Protein AF-A0A655A4Y6-F1 (afdb_monomer_lite)

InterPro domains:
  IPR002508 N-acetylmuramoyl-L-alanine amidase, catalytic domain [PF01520] (19-71)
  IPR002508 N-acetylmuramoyl-L-alanine amidase, catalytic domain [SM00646] (3-72)

Organism: Mycobacterium tuberculosis (NCBI:txid1773)

Foldseek 3Di:
DLVLCVVLVQAADPPDDDSNDDDDDPDPVVVPDPDDDDDHDSDDCPDPVLVVLVPDPVSVVSSVVSVVVVVVVVVVVVVVVD

Sequence (82 aa):
MRDQLQASGIPKANYIGQDGLYGRSDLAGLNLAQYPSILVELGNMKNPADSALMESAEGRQKYANALVRGVAGFLATQGQAR

pLDDT: mean 96.62, std 7.49, range [52.81, 98.88]

Radius of gyration: 14.07 Å; chains: 1; bounding box: 37×24×32 Å

Secondary structure (DSSP, 8-state):
-HHHHHHTTPPPPSSSSBTTB---S--HHHHT-SS---------TTSHHHHHHHHSHHHHHHHHHHHHHHHHHHHHHHHHT-

Structure (mmCIF, N/CA/C/O backbone):
data_AF-A0A655A4Y6-F1
#
_entry.id   AF-A0A655A4Y6-F1
#
loop_
_atom_site.group_PDB
_atom_site.id
_atom_site.type_symbol
_atom_site.label_atom_id
_atom_site.label_alt_id
_atom_site.label_comp_id
_atom_site.label_asym_id
_atom_site.label_entity_id
_atom_site.label_seq_id
_atom_site.pdbx_PDB_ins_code
_atom_site.Cartn_x
_atom_site.Cartn_y
_atom_site.Cartn_z
_atom_site.occupancy
_atom_site.B_iso_or_equiv
_atom_site.auth_seq_id
_atom_site.auth_comp_id
_atom_site.auth_asym_id
_atom_site.auth_atom_id
_atom_site.pdbx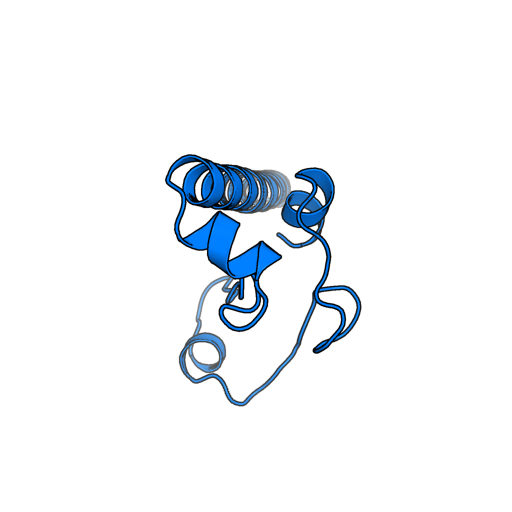_PDB_model_num
ATOM 1 N N . MET A 1 1 ? -7.453 -0.502 1.141 1.00 97.88 1 MET A N 1
ATOM 2 C CA . MET A 1 1 ? -6.075 -0.302 0.631 1.00 97.88 1 MET A CA 1
ATOM 3 C C . MET A 1 1 ? -5.754 -1.198 -0.564 1.00 97.88 1 MET A C 1
ATOM 5 O O . MET A 1 1 ? -5.667 -0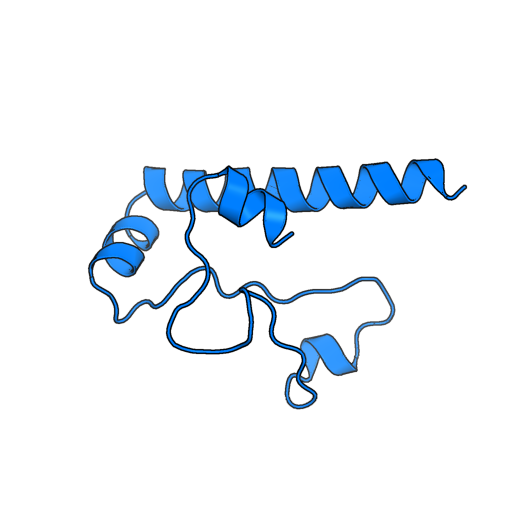.655 -1.656 1.00 97.88 1 MET A O 1
ATOM 9 N N . ARG A 1 2 ? -5.641 -2.530 -0.400 1.00 97.94 2 ARG A N 1
ATOM 10 C CA . ARG A 1 2 ? -5.330 -3.488 -1.489 1.00 97.94 2 ARG A CA 1
ATOM 11 C C . ARG A 1 2 ? -6.082 -3.204 -2.796 1.00 97.94 2 ARG A C 1
ATOM 13 O O . ARG A 1 2 ? -5.448 -3.072 -3.835 1.00 97.94 2 ARG A O 1
ATOM 20 N N . ASP A 1 3 ? -7.403 -3.044 -2.736 1.00 98.19 3 ASP A N 1
ATOM 21 C CA . ASP A 1 3 ? -8.216 -2.838 -3.946 1.00 98.19 3 ASP A CA 1
ATOM 22 C C . ASP A 1 3 ? -7.839 -1.568 -4.713 1.00 98.19 3 ASP A C 1
ATOM 24 O O . ASP A 1 3 ? -7.876 -1.558 -5.937 1.00 98.19 3 ASP A O 1
ATOM 28 N N . GLN A 1 4 ? -7.417 -0.508 -4.016 1.00 98.56 4 GLN A N 1
ATOM 29 C CA . GLN A 1 4 ? -6.983 0.735 -4.657 1.00 98.56 4 GLN A CA 1
ATOM 30 C C . GLN A 1 4 ? -5.578 0.624 -5.261 1.00 98.56 4 GLN A C 1
ATOM 32 O O . GLN A 1 4 ? -5.333 1.224 -6.307 1.00 98.56 4 GLN A O 1
ATOM 37 N N . LEU A 1 5 ? -4.678 -0.173 -4.671 1.00 98.56 5 LEU A N 1
ATOM 38 C CA . LEU A 1 5 ? -3.394 -0.515 -5.298 1.00 98.56 5 LEU A CA 1
ATOM 39 C C . LEU A 1 5 ? -3.632 -1.294 -6.600 1.00 98.56 5 LEU A C 1
ATOM 41 O O . LEU A 1 5 ? -3.153 -0.884 -7.659 1.00 98.56 5 LEU A O 1
ATOM 45 N N . GLN A 1 6 ? -4.471 -2.333 -6.546 1.00 98.25 6 GLN A N 1
ATOM 46 C CA . GLN A 1 6 ? -4.815 -3.145 -7.714 1.00 98.25 6 GLN A CA 1
ATOM 47 C C . GLN A 1 6 ? -5.525 -2.326 -8.803 1.00 98.25 6 GLN A C 1
ATOM 49 O O . GLN A 1 6 ? -5.133 -2.380 -9.966 1.00 98.25 6 GLN A O 1
ATOM 54 N N . ALA A 1 7 ? -6.517 -1.509 -8.438 1.00 98.38 7 ALA A N 1
ATOM 55 C CA . ALA A 1 7 ? -7.212 -0.617 -9.369 1.00 98.38 7 ALA A CA 1
ATOM 56 C C . ALA A 1 7 ? -6.302 0.479 -9.959 1.00 98.38 7 ALA A C 1
ATOM 58 O O . ALA A 1 7 ? -6.651 1.091 -10.964 1.00 98.38 7 ALA A O 1
ATOM 59 N N . SER A 1 8 ? -5.142 0.739 -9.348 1.00 97.88 8 SER A N 1
ATOM 60 C CA . SER A 1 8 ? -4.110 1.646 -9.877 1.00 97.88 8 SER A CA 1
ATOM 61 C C . SER A 1 8 ? -3.060 0.914 -10.731 1.00 97.88 8 SER A C 1
ATOM 63 O O . SER A 1 8 ? -2.034 1.491 -11.102 1.00 97.88 8 SER A O 1
ATOM 65 N N . GLY A 1 9 ? -3.300 -0.363 -11.046 1.00 98.06 9 GLY A N 1
ATOM 66 C CA . GLY A 1 9 ? -2.419 -1.190 -11.865 1.00 98.06 9 GLY A CA 1
ATOM 67 C C . GLY A 1 9 ? -1.120 -1.584 -11.163 1.00 98.06 9 GLY A C 1
ATOM 68 O O . GLY A 1 9 ? -0.118 -1.789 -11.843 1.00 98.06 9 GLY A O 1
ATOM 69 N N . ILE A 1 10 ? -1.107 -1.627 -9.826 1.00 98.25 10 ILE A N 1
ATOM 70 C CA . ILE A 1 10 ? -0.016 -2.216 -9.041 1.00 98.25 10 ILE A CA 1
ATOM 71 C C . ILE A 1 10 ? -0.432 -3.661 -8.726 1.00 98.25 10 ILE A C 1
ATOM 73 O O . ILE A 1 10 ? -1.468 -3.858 -8.080 1.00 98.25 10 ILE A O 1
ATOM 77 N N . PRO A 1 11 ? 0.295 -4.678 -9.219 1.00 97.88 11 PRO A N 1
ATOM 78 C CA . PRO A 1 11 ? -0.104 -6.068 -9.043 1.00 97.88 11 PRO A CA 1
ATOM 79 C C . PRO A 1 11 ? -0.002 -6.502 -7.577 1.00 97.88 11 PRO A C 1
ATOM 81 O O . PRO A 1 11 ? 0.782 -5.971 -6.793 1.00 97.88 11 PRO A O 1
ATOM 84 N N . LYS A 1 12 ? -0.790 -7.516 -7.209 1.00 98.00 12 LYS A N 1
ATOM 85 C CA . LYS A 1 12 ? -0.633 -8.213 -5.925 1.00 98.00 12 LYS A CA 1
ATOM 86 C C . LYS A 1 12 ? 0.714 -8.946 -5.919 1.00 98.00 12 LYS A C 1
ATOM 88 O O . LYS A 1 12 ? 1.125 -9.461 -6.959 1.00 98.00 12 LYS A O 1
ATOM 93 N N . ALA A 1 13 ? 1.356 -9.047 -4.756 1.00 98.31 13 ALA A N 1
ATOM 94 C CA . ALA A 1 13 ? 2.571 -9.844 -4.614 1.00 98.31 13 ALA A CA 1
ATOM 95 C C . ALA A 1 13 ? 2.314 -11.305 -5.031 1.00 98.31 13 ALA A C 1
ATOM 97 O O . ALA A 1 13 ? 1.304 -11.897 -4.652 1.00 98.31 13 ALA A O 1
ATOM 98 N N . ASN A 1 14 ? 3.239 -11.882 -5.799 1.00 97.94 14 ASN A N 1
ATOM 99 C CA . ASN A 1 14 ? 3.194 -13.276 -6.255 1.00 97.94 14 ASN A CA 1
ATOM 100 C C . ASN A 1 14 ? 4.133 -14.200 -5.455 1.00 97.94 14 ASN A C 1
ATOM 102 O O . ASN A 1 14 ? 4.368 -15.332 -5.865 1.00 97.94 14 ASN A O 1
ATOM 106 N N . TYR A 1 15 ? 4.689 -13.709 -4.342 1.00 98.19 15 TYR A N 1
ATOM 107 C CA . TYR A 1 15 ? 5.731 -14.394 -3.568 1.00 98.19 15 TYR A CA 1
ATOM 108 C C . TYR A 1 15 ? 5.470 -14.445 -2.053 1.00 98.19 15 TYR A C 1
ATOM 110 O O . TYR A 1 15 ? 6.196 -15.138 -1.345 1.00 98.19 15 TYR A O 1
ATOM 118 N N . ILE A 1 16 ? 4.480 -13.713 -1.527 1.00 98.38 16 ILE A N 1
ATOM 119 C CA . ILE A 1 16 ? 4.139 -13.715 -0.096 1.00 98.38 16 ILE A CA 1
ATOM 120 C C . ILE A 1 16 ? 2.689 -13.273 0.136 1.00 98.38 16 ILE A C 1
ATOM 122 O O . ILE A 1 16 ? 2.155 -12.448 -0.609 1.00 98.38 16 ILE A O 1
ATOM 126 N N . GLY A 1 17 ? 2.080 -13.792 1.205 1.00 98.00 17 GLY A N 1
ATOM 127 C CA . GLY A 1 17 ? 0.694 -13.510 1.572 1.00 98.00 17 GLY A CA 1
ATOM 128 C C . GLY A 1 17 ? -0.319 -14.213 0.667 1.00 98.00 17 GLY A C 1
ATOM 129 O O . GLY A 1 17 ? 0.033 -15.058 -0.152 1.00 98.00 17 GLY A O 1
ATOM 130 N N . GLN A 1 18 ? -1.590 -13.849 0.826 1.00 98.31 18 GLN A N 1
ATOM 131 C CA . GLN A 1 18 ? -2.699 -14.353 0.021 1.00 98.31 18 GLN A CA 1
ATOM 132 C C . GLN A 1 18 ? -3.478 -13.164 -0.535 1.00 98.31 18 GLN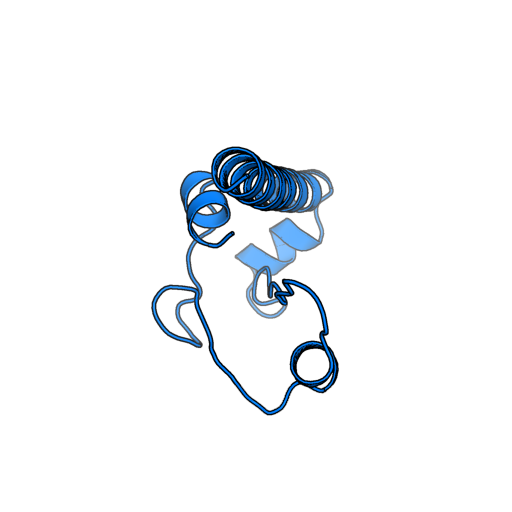 A C 1
ATOM 134 O O . GLN A 1 18 ? -3.926 -12.294 0.209 1.00 98.31 18 GLN A O 1
ATOM 139 N N . ASP A 1 19 ? -3.619 -13.100 -1.858 1.00 97.00 19 ASP A N 1
ATOM 140 C CA . ASP A 1 19 ? -4.375 -12.044 -2.540 1.00 97.00 19 ASP A CA 1
ATOM 141 C C . ASP A 1 19 ? -3.984 -10.609 -2.139 1.00 97.00 19 ASP A C 1
ATOM 143 O O . ASP A 1 19 ? -4.828 -9.715 -2.043 1.00 97.00 19 ASP A O 1
ATOM 147 N N . GLY A 1 20 ? -2.683 -10.367 -1.961 1.00 97.44 20 GLY A N 1
ATOM 148 C CA . GLY A 1 20 ? -2.154 -9.050 -1.596 1.00 97.44 20 GLY A CA 1
ATOM 149 C C . GLY A 1 20 ? -2.471 -8.630 -0.157 1.00 97.44 20 GLY A C 1
ATOM 150 O O . GLY A 1 20 ? -2.360 -7.449 0.166 1.00 97.44 20 GLY A O 1
ATOM 151 N N . LEU A 1 21 ? -2.883 -9.572 0.697 1.00 98.62 21 LEU A N 1
ATOM 152 C CA . LEU A 1 21 ? -3.086 -9.386 2.131 1.00 98.62 21 LEU A CA 1
ATOM 153 C C . LEU A 1 21 ? -2.221 -10.372 2.913 1.00 98.62 21 LEU A C 1
ATOM 155 O O . LEU A 1 21 ? -2.053 -11.528 2.523 1.00 98.62 21 LEU A O 1
ATOM 159 N N . TYR A 1 22 ? -1.679 -9.913 4.040 1.00 98.62 22 TYR A N 1
ATOM 160 C CA . TYR A 1 22 ? -0.846 -10.752 4.889 1.00 98.62 22 TYR A CA 1
ATOM 161 C C . TYR A 1 22 ? -1.058 -10.432 6.372 1.00 98.62 22 TYR A C 1
ATOM 163 O O . TYR A 1 22 ? -0.469 -9.499 6.914 1.00 98.62 22 TYR A O 1
ATOM 171 N N . GLY A 1 23 ? -1.946 -11.197 7.013 1.00 98.12 23 GLY A N 1
ATOM 172 C CA . GLY A 1 23 ? -2.150 -11.151 8.461 1.00 98.12 23 GLY A CA 1
ATOM 173 C C . GLY A 1 23 ? -0.999 -11.848 9.184 1.00 98.12 23 GLY A C 1
ATOM 174 O O . GLY A 1 23 ? -0.626 -12.959 8.815 1.00 98.12 23 GLY A O 1
ATOM 175 N N . ARG A 1 24 ? -0.420 -11.186 10.187 1.00 98.19 24 ARG A N 1
ATOM 176 C CA . ARG A 1 24 ? 0.791 -11.637 10.883 1.00 98.19 24 ARG A CA 1
ATOM 177 C C . ARG A 1 24 ? 0.901 -10.995 12.266 1.00 98.19 24 ARG A C 1
ATOM 179 O O . ARG A 1 24 ? 0.365 -9.912 12.476 1.00 98.19 24 ARG A O 1
ATOM 186 N N . SER A 1 25 ? 1.582 -11.665 13.193 1.00 98.38 25 SER A N 1
ATOM 187 C CA . SER A 1 25 ? 1.659 -11.290 14.618 1.00 98.38 25 SER A CA 1
ATOM 188 C C . SER A 1 25 ? 3.070 -10.917 15.085 1.00 98.38 25 SER A C 1
ATOM 190 O O . SER A 1 25 ? 3.314 -10.753 16.278 1.00 98.38 25 SER A O 1
ATOM 192 N N . ASP A 1 26 ? 4.022 -10.814 14.164 1.00 98.50 26 ASP A N 1
ATOM 193 C CA . ASP A 1 26 ? 5.448 -10.607 14.429 1.00 98.50 26 ASP A CA 1
ATOM 194 C C . ASP A 1 26 ? 5.906 -9.150 14.217 1.00 98.50 26 ASP A C 1
ATOM 196 O O . ASP A 1 26 ? 7.081 -8.836 14.386 1.00 98.50 26 ASP A O 1
ATOM 200 N N . LEU A 1 27 ? 4.989 -8.236 13.879 1.00 98.56 27 LEU A N 1
ATOM 201 C CA . LEU A 1 27 ? 5.285 -6.819 13.660 1.00 98.56 27 LEU A CA 1
ATOM 202 C C . LEU A 1 27 ? 4.850 -5.973 14.860 1.00 98.56 27 LEU A C 1
ATOM 204 O O . LEU A 1 27 ? 3.675 -5.632 14.995 1.00 98.56 27 LEU A O 1
ATOM 208 N N . ALA A 1 28 ? 5.810 -5.561 15.692 1.00 98.56 28 ALA A N 1
ATOM 209 C CA . ALA A 1 28 ? 5.549 -4.760 16.894 1.00 98.56 28 ALA A CA 1
ATOM 210 C C . ALA A 1 28 ? 4.712 -3.494 16.617 1.00 98.56 28 ALA A C 1
ATOM 212 O O . ALA A 1 28 ? 3.800 -3.182 17.378 1.00 98.56 28 ALA A O 1
ATOM 213 N N . GLY A 1 29 ? 4.972 -2.803 15.500 1.00 98.19 29 GLY A N 1
ATOM 214 C CA . GLY A 1 29 ? 4.229 -1.597 15.115 1.00 98.19 29 GLY A CA 1
ATOM 215 C C . GLY A 1 29 ? 2.740 -1.836 14.835 1.00 98.19 29 GLY A C 1
ATOM 216 O O . GLY A 1 29 ? 1.930 -0.949 15.087 1.00 98.19 29 GLY A O 1
ATOM 217 N N . LEU A 1 30 ? 2.365 -3.029 14.358 1.00 98.44 30 LEU A N 1
ATOM 218 C CA . LEU A 1 30 ? 0.958 -3.404 14.186 1.00 98.44 30 LEU A CA 1
ATOM 219 C C . LEU A 1 30 ? 0.366 -3.949 15.486 1.00 98.44 30 LEU A C 1
ATOM 221 O O . LEU A 1 30 ? -0.753 -3.589 15.838 1.00 98.44 30 LEU A O 1
ATOM 225 N N . ASN A 1 31 ? 1.130 -4.753 16.230 1.00 98.56 31 ASN A N 1
ATOM 226 C CA . ASN A 1 31 ? 0.682 -5.349 17.491 1.00 98.56 31 ASN A CA 1
ATOM 227 C C . ASN A 1 31 ? 0.301 -4.299 18.550 1.00 98.56 31 ASN A C 1
ATOM 229 O O . ASN A 1 31 ? -0.560 -4.558 19.384 1.00 98.56 31 ASN A O 1
ATOM 233 N N . LEU A 1 32 ? 0.945 -3.128 18.531 1.00 98.50 32 LEU A N 1
ATOM 234 C CA . LEU A 1 32 ? 0.719 -2.048 19.498 1.00 98.50 32 LEU A CA 1
ATOM 235 C C . LEU A 1 32 ? -0.270 -0.972 19.012 1.00 98.50 32 LEU A C 1
ATOM 237 O O . LEU A 1 32 ? -0.496 0.013 19.717 1.00 98.50 32 LEU A O 1
ATOM 241 N N . ALA A 1 33 ? -0.849 -1.113 17.817 1.00 98.44 33 ALA A N 1
ATOM 242 C CA . ALA A 1 33 ? -1.742 -0.103 17.262 1.00 98.44 33 ALA A CA 1
ATOM 243 C C . ALA A 1 33 ? -3.077 -0.035 18.033 1.00 98.44 33 ALA A C 1
ATOM 245 O O . ALA A 1 33 ? -3.796 -1.023 18.141 1.00 98.44 33 ALA A O 1
ATOM 246 N N . GLN A 1 34 ? -3.437 1.156 18.525 1.00 98.50 34 GLN A N 1
ATOM 247 C CA . GLN A 1 34 ? -4.725 1.421 19.199 1.00 98.50 34 GLN A CA 1
ATOM 248 C C . GLN A 1 34 ? -5.800 1.997 18.256 1.00 98.50 34 GLN A C 1
ATOM 250 O O . GLN A 1 34 ? -6.935 2.233 18.661 1.00 98.50 34 GLN A O 1
ATOM 255 N N . TYR A 1 35 ? -5.442 2.225 16.992 1.00 97.50 35 TYR A N 1
ATOM 256 C CA . TYR A 1 35 ? -6.293 2.774 15.935 1.00 97.50 35 TYR A CA 1
ATOM 257 C C . TYR A 1 35 ? -6.144 1.921 14.664 1.00 97.50 35 TYR A C 1
ATOM 259 O O . TYR A 1 35 ? -5.167 1.170 14.568 1.00 97.50 35 TYR A O 1
ATOM 267 N N . PRO A 1 36 ? -7.057 2.025 13.673 1.00 97.88 36 PRO A N 1
ATOM 268 C CA . PRO A 1 36 ? -6.918 1.308 12.407 1.00 97.88 36 PRO A CA 1
ATOM 269 C C . PRO A 1 36 ? -5.540 1.537 11.777 1.00 97.88 36 PRO A C 1
ATOM 271 O O . PRO A 1 36 ? -5.161 2.671 11.488 1.00 97.88 36 PRO A O 1
ATOM 274 N N . SER A 1 37 ? -4.791 0.453 11.581 1.00 98.25 37 SER A N 1
ATOM 275 C CA . SER A 1 37 ? -3.402 0.493 11.125 1.00 98.25 37 SER A CA 1
ATOM 276 C C . SER A 1 37 ? -3.127 -0.631 10.134 1.00 98.25 37 SER A C 1
ATOM 278 O O . SER A 1 37 ? -3.650 -1.738 10.265 1.00 98.25 37 SER A O 1
ATOM 280 N N . ILE A 1 38 ? -2.305 -0.329 9.132 1.00 98.69 38 ILE A N 1
ATOM 281 C CA . ILE A 1 38 ? -1.797 -1.275 8.140 1.00 98.69 38 ILE A CA 1
ATOM 282 C C . ILE A 1 38 ? -0.335 -0.945 7.841 1.00 98.69 38 ILE A C 1
ATOM 284 O O . ILE A 1 38 ? 0.068 0.215 7.896 1.00 98.69 38 ILE A O 1
ATOM 288 N N . LEU A 1 39 ? 0.438 -1.958 7.457 1.00 98.75 39 LEU A N 1
ATOM 289 C CA . LEU A 1 39 ? 1.747 -1.789 6.833 1.00 98.75 39 LEU A CA 1
ATOM 290 C C . LEU A 1 39 ? 1.618 -2.196 5.366 1.00 98.75 39 LEU A C 1
ATOM 292 O O . LEU A 1 39 ? 1.056 -3.250 5.066 1.00 98.75 39 LEU A O 1
ATOM 296 N N . VAL A 1 40 ? 2.105 -1.354 4.454 1.00 98.69 40 VAL A N 1
ATOM 297 C CA . VAL A 1 40 ? 2.049 -1.616 3.012 1.00 98.69 40 VAL A CA 1
ATOM 298 C C . VAL A 1 40 ? 3.460 -1.830 2.483 1.00 98.69 40 VAL A C 1
ATOM 300 O O . VAL A 1 40 ? 4.222 -0.878 2.351 1.00 98.69 40 VAL A O 1
ATOM 303 N N . GLU A 1 41 ? 3.776 -3.074 2.138 1.00 98.62 41 GLU A N 1
ATOM 304 C CA . GLU A 1 41 ? 4.944 -3.398 1.318 1.00 98.62 41 GLU A CA 1
ATOM 305 C C . GLU A 1 41 ? 4.580 -3.147 -0.151 1.00 98.62 41 GLU A C 1
ATOM 307 O O . GLU A 1 41 ? 3.736 -3.845 -0.715 1.00 98.62 41 GLU A O 1
ATOM 312 N N . LEU A 1 42 ? 5.155 -2.105 -0.760 1.00 98.62 42 LEU A N 1
ATOM 313 C CA . LEU A 1 42 ? 4.757 -1.630 -2.096 1.00 98.62 42 LEU A CA 1
ATOM 314 C C . LEU A 1 42 ? 5.310 -2.469 -3.257 1.00 98.62 42 LEU A C 1
ATOM 316 O O . LEU A 1 42 ? 4.839 -2.323 -4.381 1.00 98.62 42 LEU A O 1
ATOM 320 N N . GLY A 1 43 ? 6.297 -3.323 -2.996 1.00 98.44 43 GLY A N 1
ATOM 321 C CA . GLY A 1 43 ? 6.916 -4.194 -3.988 1.00 98.44 43 GLY A CA 1
ATOM 322 C C . GLY A 1 43 ? 8.212 -4.803 -3.466 1.00 98.44 43 GLY A C 1
ATOM 323 O O . GLY A 1 43 ? 8.594 -4.606 -2.311 1.00 98.44 43 GLY A O 1
ATOM 324 N N . ASN A 1 44 ? 8.907 -5.532 -4.327 1.00 98.75 44 ASN A N 1
ATOM 325 C CA . ASN A 1 44 ? 10.172 -6.173 -4.011 1.00 98.75 44 ASN A CA 1
ATOM 326 C C . ASN A 1 44 ? 11.342 -5.378 -4.602 1.00 98.75 44 ASN A C 1
ATOM 328 O O . ASN A 1 44 ? 11.593 -5.451 -5.798 1.00 98.75 44 ASN A O 1
ATOM 332 N N . MET A 1 45 ? 12.146 -4.710 -3.773 1.00 98.56 45 MET A N 1
ATOM 333 C CA . MET A 1 45 ? 13.331 -3.969 -4.247 1.00 98.56 45 MET A CA 1
ATOM 334 C C . MET A 1 45 ? 14.398 -4.843 -4.936 1.00 98.56 45 MET A C 1
ATOM 336 O O . MET A 1 45 ? 15.328 -4.314 -5.537 1.00 98.56 45 MET A O 1
ATOM 340 N N . LYS A 1 46 ? 14.314 -6.176 -4.833 1.00 98.50 46 LYS A N 1
ATOM 341 C CA . LYS A 1 46 ? 15.175 -7.117 -5.572 1.00 98.50 46 LYS A CA 1
ATOM 342 C C . LYS A 1 46 ? 14.602 -7.506 -6.937 1.00 98.50 46 LYS A C 1
ATOM 344 O O . LYS A 1 46 ? 15.302 -8.136 -7.724 1.00 98.50 46 LYS A O 1
ATOM 349 N N . ASN A 1 47 ? 13.345 -7.169 -7.215 1.00 98.69 47 ASN A N 1
ATOM 350 C CA . ASN A 1 47 ? 12.733 -7.346 -8.521 1.00 98.69 47 ASN A CA 1
ATOM 351 C C . ASN A 1 47 ? 13.054 -6.123 -9.407 1.00 98.69 47 ASN A C 1
ATOM 353 O O . ASN A 1 47 ? 12.743 -5.006 -8.999 1.00 98.69 47 ASN A O 1
ATOM 357 N N . PRO A 1 48 ? 13.616 -6.308 -10.619 1.00 98.56 48 PRO A N 1
ATOM 358 C CA . PRO A 1 48 ? 14.006 -5.188 -11.479 1.00 98.56 48 PRO A CA 1
ATOM 359 C C . PRO A 1 48 ? 12.864 -4.247 -11.893 1.00 98.56 48 PRO A C 1
ATOM 361 O O . PRO A 1 48 ? 13.095 -3.058 -12.090 1.00 98.56 48 PRO A O 1
ATOM 364 N N . ALA A 1 49 ? 11.637 -4.756 -12.050 1.00 98.12 49 ALA A N 1
ATOM 365 C CA . ALA A 1 49 ? 10.496 -3.927 -12.437 1.00 98.12 49 ALA A CA 1
ATOM 366 C C . ALA A 1 49 ? 10.030 -3.049 -11.267 1.00 98.12 49 ALA A C 1
ATOM 368 O O . ALA A 1 49 ? 9.808 -1.848 -11.438 1.00 98.12 49 ALA A O 1
ATOM 369 N N . ASP A 1 50 ? 9.936 -3.632 -10.072 1.00 98.62 50 ASP A N 1
ATOM 370 C CA . ASP A 1 50 ? 9.559 -2.897 -8.865 1.00 98.62 50 ASP A CA 1
ATOM 371 C C . ASP A 1 50 ? 10.639 -1.879 -8.480 1.00 98.62 50 ASP A C 1
ATOM 373 O O . ASP A 1 50 ? 10.308 -0.730 -8.181 1.00 98.62 50 ASP A O 1
ATOM 377 N N . SER A 1 51 ? 11.923 -2.261 -8.532 1.00 98.62 51 SER A N 1
ATOM 378 C CA . SER A 1 51 ? 13.036 -1.365 -8.198 1.00 98.62 51 SER A CA 1
ATOM 379 C C . SER A 1 51 ? 13.099 -0.168 -9.146 1.00 98.62 51 SER A C 1
ATOM 381 O O . SER A 1 51 ? 13.180 0.964 -8.675 1.00 98.62 51 SER A O 1
ATOM 383 N N . ALA A 1 52 ? 12.946 -0.382 -10.459 1.00 98.62 52 ALA A N 1
ATOM 384 C CA . ALA A 1 52 ? 12.904 0.704 -11.439 1.00 98.62 52 ALA A CA 1
ATOM 385 C C . ALA A 1 52 ? 11.768 1.703 -11.144 1.00 98.62 52 ALA A C 1
ATOM 387 O O . ALA A 1 52 ? 11.968 2.919 -11.196 1.00 98.62 52 ALA A O 1
ATOM 388 N N . LEU A 1 53 ? 10.582 1.209 -10.764 1.00 98.31 53 LEU A N 1
ATOM 389 C CA . LEU A 1 53 ? 9.479 2.076 -10.342 1.00 98.31 53 LEU A CA 1
ATOM 390 C C . LEU A 1 53 ? 9.807 2.831 -9.046 1.00 98.31 53 LEU A C 1
ATOM 392 O O . LEU A 1 53 ? 9.550 4.032 -8.969 1.00 98.31 53 LEU A O 1
ATOM 396 N N . MET A 1 54 ? 10.382 2.169 -8.042 1.00 98.69 54 MET A N 1
ATOM 397 C CA . MET A 1 54 ? 10.733 2.794 -6.757 1.00 98.69 54 MET A CA 1
ATOM 398 C C . MET A 1 54 ? 11.839 3.858 -6.886 1.00 98.69 54 MET A C 1
ATOM 400 O O . MET A 1 54 ? 11.826 4.863 -6.166 1.00 98.69 54 MET A O 1
ATOM 404 N N . GLU A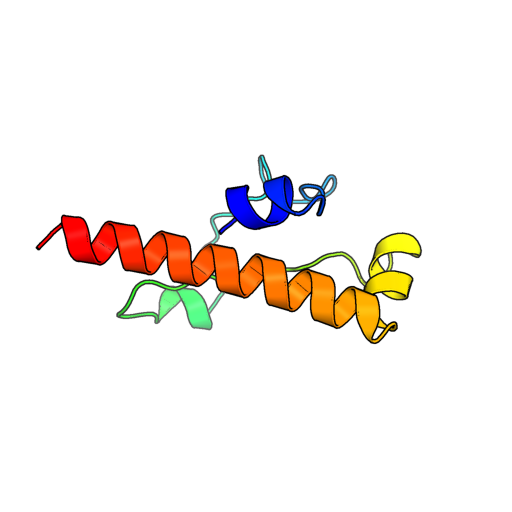 1 55 ? 12.774 3.676 -7.815 1.00 98.69 55 GLU A N 1
ATOM 405 C CA . GLU A 1 55 ? 13.882 4.603 -8.074 1.00 98.69 55 GLU A CA 1
ATOM 406 C C . GLU A 1 55 ? 13.454 5.823 -8.906 1.00 98.69 55 GLU A C 1
ATOM 408 O O . GLU A 1 55 ? 13.987 6.921 -8.717 1.00 98.69 55 GLU A O 1
ATOM 413 N N . SER A 1 56 ? 12.427 5.685 -9.748 1.00 98.81 56 SER A N 1
ATOM 414 C CA . SER A 1 56 ? 11.865 6.797 -10.529 1.00 98.81 56 SER A CA 1
ATOM 415 C C . SER A 1 56 ? 10.976 7.736 -9.699 1.00 98.81 56 SER A C 1
ATOM 417 O O . SER A 1 56 ? 10.274 7.315 -8.775 1.00 98.81 56 SER A O 1
ATOM 419 N N . ALA A 1 57 ? 10.964 9.027 -10.040 1.00 98.81 57 ALA A N 1
ATOM 420 C CA . ALA A 1 57 ? 10.068 9.993 -9.399 1.00 98.81 57 ALA A CA 1
ATOM 421 C C . ALA A 1 57 ? 8.597 9.689 -9.726 1.00 98.81 57 ALA A C 1
ATOM 423 O O . ALA A 1 57 ? 7.735 9.710 -8.846 1.00 98.81 57 ALA A O 1
ATOM 424 N N . GLU A 1 58 ? 8.324 9.331 -10.977 1.00 98.69 58 GLU A N 1
ATOM 425 C CA . GLU A 1 58 ? 6.998 9.019 -11.499 1.00 98.69 58 GLU A CA 1
ATOM 426 C C . GLU A 1 58 ? 6.431 7.748 -10.858 1.00 98.69 58 GLU A C 1
ATOM 428 O O . GLU A 1 58 ? 5.257 7.710 -10.485 1.00 98.69 58 GLU A O 1
ATOM 433 N N . GLY A 1 59 ? 7.257 6.714 -10.670 1.00 98.62 59 GLY A N 1
ATOM 434 C CA . GLY A 1 59 ? 6.847 5.481 -10.003 1.00 98.62 59 GLY A CA 1
ATOM 435 C C . GLY A 1 59 ? 6.559 5.692 -8.516 1.00 98.62 59 GLY A C 1
ATOM 436 O O . GLY A 1 59 ? 5.517 5.243 -8.031 1.00 98.62 59 GLY A O 1
ATOM 437 N N . ARG A 1 60 ? 7.381 6.477 -7.801 1.00 98.88 60 ARG A N 1
ATOM 438 C CA . ARG A 1 60 ? 7.058 6.899 -6.423 1.00 98.88 60 ARG A CA 1
ATOM 439 C C . ARG A 1 60 ? 5.743 7.672 -6.353 1.00 98.88 60 ARG A C 1
ATOM 441 O O . ARG A 1 60 ? 4.926 7.392 -5.474 1.00 98.88 60 ARG A O 1
ATOM 448 N N . GLN A 1 61 ? 5.491 8.579 -7.299 1.00 98.88 61 GLN A N 1
ATOM 449 C CA . GLN A 1 61 ? 4.225 9.312 -7.356 1.00 98.88 61 GLN A CA 1
ATOM 450 C C . GLN A 1 61 ? 3.036 8.387 -7.656 1.00 98.88 61 GLN A C 1
ATOM 452 O O . GLN A 1 61 ? 1.967 8.545 -7.064 1.00 98.88 61 GLN A O 1
ATOM 457 N N . LYS A 1 62 ? 3.211 7.380 -8.521 1.00 98.69 62 LYS A N 1
ATOM 458 C CA . LYS A 1 62 ? 2.190 6.355 -8.785 1.00 98.69 62 LYS A CA 1
ATOM 459 C C . LYS A 1 62 ? 1.817 5.590 -7.512 1.00 98.69 62 LYS A C 1
ATOM 461 O O . LYS A 1 62 ? 0.624 5.450 -7.231 1.00 98.69 62 LYS A O 1
ATOM 466 N N . TYR A 1 63 ? 2.79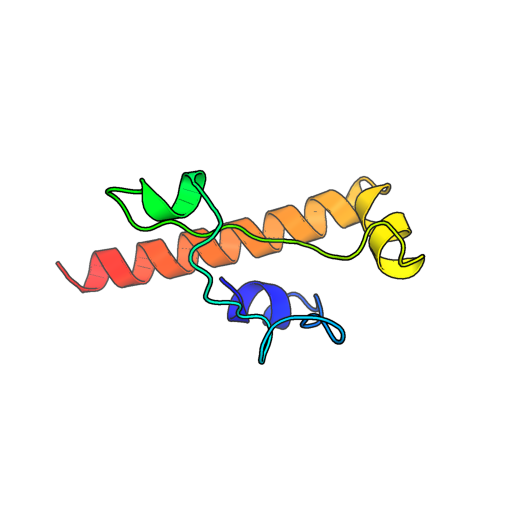9 5.144 -6.726 1.00 98.88 63 TYR A N 1
ATOM 467 C CA . TYR A 1 63 ? 2.539 4.491 -5.439 1.00 98.88 63 TYR A CA 1
ATOM 468 C C . TYR A 1 63 ? 1.809 5.423 -4.465 1.00 98.88 63 TYR A C 1
ATOM 470 O O . TYR A 1 63 ? 0.793 5.033 -3.888 1.00 98.88 63 TYR A O 1
ATOM 478 N N . ALA A 1 64 ? 2.272 6.669 -4.331 1.00 98.88 64 ALA A N 1
ATOM 479 C CA . ALA A 1 64 ? 1.658 7.660 -3.449 1.00 98.88 64 ALA A CA 1
ATOM 480 C C . ALA A 1 64 ? 0.187 7.925 -3.809 1.00 98.88 64 ALA A C 1
ATOM 482 O O . ALA A 1 64 ? -0.680 7.892 -2.936 1.00 98.88 64 ALA A O 1
ATOM 483 N N . ASN A 1 65 ? -0.123 8.102 -5.097 1.00 98.81 65 ASN A N 1
ATOM 484 C CA . ASN A 1 65 ? -1.494 8.312 -5.565 1.00 98.81 65 ASN A CA 1
ATOM 485 C C . ASN A 1 65 ? -2.407 7.132 -5.196 1.00 98.81 65 ASN A C 1
ATOM 487 O O . ASN A 1 65 ? -3.527 7.335 -4.723 1.00 98.81 65 ASN A O 1
ATOM 491 N N . ALA A 1 66 ? -1.934 5.896 -5.371 1.00 98.75 66 ALA A N 1
ATOM 492 C CA . ALA A 1 66 ? -2.702 4.703 -5.027 1.00 98.75 66 ALA A CA 1
ATOM 493 C C . ALA A 1 66 ? -2.937 4.576 -3.510 1.00 98.75 66 ALA A C 1
ATOM 495 O O . ALA A 1 66 ? -4.050 4.256 -3.081 1.00 98.75 66 ALA A O 1
ATOM 496 N N . LEU A 1 67 ? -1.922 4.890 -2.697 1.00 98.81 67 LEU A N 1
ATOM 497 C CA . LEU A 1 67 ? -2.034 4.931 -1.237 1.00 98.81 67 LEU A CA 1
ATOM 498 C C . LEU A 1 67 ? -3.059 5.975 -0.782 1.00 98.81 67 LEU A C 1
ATOM 500 O O . LEU A 1 67 ? -3.944 5.655 0.012 1.00 98.81 67 LEU A O 1
ATOM 504 N N . VAL A 1 68 ? -3.000 7.195 -1.324 1.00 98.81 68 VAL A N 1
ATOM 505 C CA . VAL A 1 68 ? -3.941 8.274 -0.981 1.00 98.81 68 VAL A CA 1
ATOM 506 C C . VAL A 1 68 ? -5.375 7.879 -1.323 1.00 98.81 68 VAL A C 1
ATOM 508 O O . VAL A 1 68 ? -6.261 8.043 -0.486 1.00 98.81 68 VAL A O 1
ATOM 511 N N . ARG A 1 69 ? -5.617 7.275 -2.495 1.00 98.69 69 ARG A N 1
ATOM 512 C CA . ARG A 1 69 ? -6.943 6.731 -2.848 1.00 98.69 69 ARG A CA 1
ATOM 513 C C . ARG A 1 69 ? -7.401 5.666 -1.851 1.00 98.69 69 ARG A C 1
ATOM 515 O O . ARG A 1 69 ? -8.564 5.652 -1.454 1.00 98.69 69 ARG A O 1
ATOM 522 N N . GLY A 1 70 ? -6.490 4.794 -1.420 1.00 98.50 70 GLY A N 1
ATOM 523 C CA . GLY A 1 70 ? -6.745 3.772 -0.405 1.00 98.50 70 GLY A CA 1
ATOM 524 C C . GLY A 1 70 ? -7.149 4.343 0.954 1.00 98.50 70 GLY A C 1
ATOM 525 O O . GLY A 1 70 ? -8.104 3.846 1.552 1.00 98.50 70 GLY A O 1
ATOM 526 N N . VAL A 1 71 ? -6.446 5.376 1.424 1.00 98.50 71 VAL A N 1
ATOM 527 C CA . VAL A 1 71 ? -6.741 6.069 2.688 1.00 98.50 71 VAL A CA 1
ATOM 528 C C . VAL A 1 71 ? -8.051 6.847 2.586 1.00 98.50 71 VAL A C 1
ATOM 530 O O . VAL A 1 71 ? -8.922 6.669 3.433 1.00 98.50 71 VAL A O 1
ATOM 533 N N . ALA A 1 72 ? -8.232 7.650 1.534 1.00 98.19 72 ALA A N 1
ATOM 534 C CA . ALA A 1 72 ? -9.451 8.429 1.317 1.00 98.19 72 ALA A CA 1
ATOM 535 C C . ALA A 1 72 ? -10.693 7.530 1.228 1.00 98.19 72 ALA A C 1
ATOM 537 O O . ALA A 1 72 ? -11.713 7.825 1.848 1.00 98.19 72 ALA A O 1
ATOM 538 N N . GLY A 1 73 ? -10.588 6.397 0.524 1.00 97.81 73 GLY A N 1
ATOM 539 C CA . GLY A 1 73 ? -11.659 5.407 0.444 1.00 97.81 73 GLY A CA 1
ATOM 540 C C . GLY A 1 73 ? -12.033 4.828 1.810 1.00 97.81 73 GLY A C 1
ATOM 541 O O . GLY A 1 73 ? -13.214 4.750 2.124 1.00 97.81 73 GLY A O 1
ATOM 542 N N . PHE A 1 74 ? -11.050 4.482 2.648 1.00 97.56 74 PHE A N 1
ATOM 543 C CA . PHE A 1 74 ? -11.316 4.011 4.013 1.00 97.56 74 PHE A CA 1
ATOM 544 C C . PHE A 1 74 ? -11.962 5.098 4.885 1.00 97.56 74 PHE A C 1
ATOM 546 O O . PHE A 1 74 ? -12.941 4.843 5.575 1.00 97.56 74 PHE A O 1
ATOM 553 N N . LEU A 1 75 ? -11.465 6.335 4.839 1.00 97.19 75 LEU A N 1
ATOM 554 C CA . LEU A 1 75 ? -12.047 7.425 5.629 1.00 97.19 75 LEU A CA 1
ATOM 555 C C . LEU A 1 75 ? -13.503 7.714 5.232 1.00 97.19 75 LEU A C 1
ATOM 557 O O . LEU A 1 75 ? -14.333 7.970 6.104 1.00 97.19 75 LEU A O 1
ATOM 561 N N . ALA A 1 76 ? -13.833 7.610 3.942 1.00 96.19 76 ALA A N 1
ATOM 562 C CA . ALA A 1 76 ? -15.201 7.768 3.459 1.00 96.19 76 ALA A CA 1
ATOM 563 C C . ALA A 1 76 ? -16.157 6.700 4.025 1.00 96.19 76 ALA A C 1
ATOM 565 O O . ALA A 1 76 ? -17.291 7.033 4.365 1.00 96.19 76 ALA A O 1
ATOM 566 N N . THR A 1 77 ? -15.710 5.447 4.199 1.00 95.81 77 THR A N 1
ATOM 567 C CA . THR A 1 77 ? -16.548 4.399 4.817 1.00 95.81 77 THR A CA 1
ATOM 568 C C . THR A 1 77 ? -16.765 4.645 6.307 1.00 95.81 77 THR A C 1
ATOM 570 O O . THR A 1 77 ? -17.837 4.351 6.827 1.00 95.81 77 THR A O 1
ATOM 573 N N . GLN A 1 78 ? -15.787 5.233 7.004 1.00 92.06 78 GLN A N 1
ATOM 574 C CA . GLN A 1 78 ? -15.933 5.572 8.424 1.00 92.06 78 GLN A CA 1
ATOM 575 C C . GLN A 1 78 ? -16.927 6.718 8.657 1.00 92.06 78 GLN A C 1
ATOM 577 O O . GLN A 1 78 ? -17.617 6.722 9.673 1.00 92.06 78 GLN A O 1
ATOM 582 N N . GLY A 1 79 ? -17.011 7.681 7.730 1.00 77.38 79 GLY A N 1
ATOM 583 C CA . GLY A 1 79 ? -17.987 8.773 7.796 1.00 77.38 79 GLY A CA 1
ATOM 584 C C . GLY A 1 79 ? -1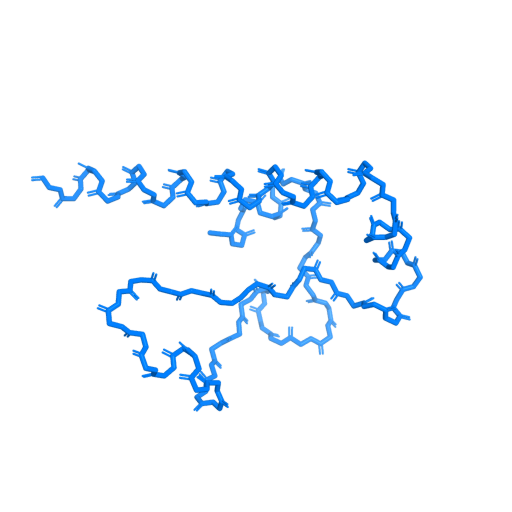9.438 8.311 7.635 1.00 77.38 79 GLY A C 1
ATOM 585 O O . GLY A 1 79 ? -20.332 8.961 8.155 1.00 77.38 79 GLY A O 1
ATOM 586 N N . GLN A 1 80 ? -19.662 7.183 6.955 1.00 69.00 80 GLN A N 1
ATOM 587 C CA . GLN A 1 80 ? -20.986 6.574 6.772 1.00 69.00 80 GLN A CA 1
ATOM 588 C C . GLN A 1 80 ? -21.424 5.704 7.959 1.00 69.00 80 GLN A C 1
ATOM 590 O O . GLN A 1 80 ? -22.602 5.395 8.089 1.00 69.00 80 GLN A O 1
ATOM 595 N N . ALA A 1 81 ? -20.478 5.274 8.796 1.00 60.75 81 ALA A N 1
ATOM 596 C CA . ALA A 1 81 ? -20.739 4.438 9.966 1.00 60.75 81 ALA A CA 1
ATOM 597 C C . ALA A 1 81 ? -21.088 5.247 11.233 1.00 60.75 81 ALA A C 1
ATOM 599 O O . ALA A 1 81 ? -21.281 4.653 12.294 1.00 60.75 81 ALA A O 1
ATOM 600 N N . ARG A 1 82 ? -21.115 6.582 11.136 1.00 52.81 82 ARG A N 1
ATOM 601 C CA . ARG A 1 82 ? -21.551 7.513 12.185 1.00 52.81 82 ARG A CA 1
ATOM 602 C C . ARG A 1 82 ? -22.944 8.030 11.867 1.00 52.81 82 ARG A C 1
ATOM 604 O O . ARG A 1 82 ? -23.705 8.214 12.837 1.00 52.81 82 ARG A O 1
#